Protein AF-A0A7D6J7R4-F1 (afdb_monomer_lite)

Sequence (44 aa):
MLTMWVTEGEHRRLLERCDGRPLAAWMRQTCLDEKPARTGKLPS

Organism: NCBI:txid158836

Foldseek 3Di:
DDDDDDDPVVVVVQCVVCVPPDSVVSCCCVVVVDDPDPPDPDDD

Structure (mmCIF, N/CA/C/O backbone):
data_AF-A0A7D6J7R4-F1
#
_entry.id   AF-A0A7D6J7R4-F1
#
loop_
_atom_site.group_PDB
_atom_site.id
_atom_site.type_symbol
_atom_site.label_atom_id
_atom_site.label_alt_id
_atom_site.label_comp_id
_atom_site.label_asym_id
_atom_site.label_entity_id
_atom_site.label_seq_id
_atom_site.pdbx_PDB_ins_code
_atom_site.Cartn_x
_atom_site.Cartn_y
_atom_site.Cartn_z
_atom_site.occupancy
_atom_site.B_iso_or_equiv
_atom_site.auth_seq_id
_atom_site.auth_comp_id
_atom_site.auth_asym_id
_atom_site.auth_atom_id
_atom_site.pdbx_PDB_model_num
ATOM 1 N N . MET A 1 1 ? 0.960 6.041 7.170 1.00 68.88 1 MET A N 1
ATOM 2 C CA . MET A 1 1 ? 0.694 5.665 5.764 1.00 68.88 1 MET A CA 1
ATOM 3 C C . MET A 1 1 ? 1.789 4.695 5.355 1.00 68.88 1 MET A C 1
ATOM 5 O O . MET A 1 1 ? 2.947 5.071 5.456 1.00 68.88 1 MET A O 1
ATOM 9 N N . LEU A 1 2 ? 1.456 3.440 5.038 1.00 67.81 2 LEU A N 1
ATOM 10 C CA . LEU A 1 2 ? 2.449 2.455 4.599 1.00 67.81 2 LEU A CA 1
ATOM 11 C C . LEU A 1 2 ? 2.640 2.613 3.089 1.00 67.81 2 LEU A C 1
ATOM 13 O O . LEU A 1 2 ? 1.703 2.364 2.333 1.00 67.81 2 LEU A O 1
ATOM 17 N N . THR A 1 3 ? 3.829 3.034 2.670 1.00 79.62 3 THR A N 1
ATOM 18 C CA . THR A 1 3 ? 4.214 3.103 1.256 1.00 79.62 3 THR A CA 1
ATOM 19 C C . THR A 1 3 ? 5.252 2.018 1.010 1.00 79.62 3 THR A C 1
ATOM 21 O O . THR A 1 3 ? 6.303 2.030 1.646 1.00 79.62 3 THR A O 1
ATOM 24 N N . MET A 1 4 ? 4.954 1.075 0.116 1.00 81.69 4 MET A N 1
ATOM 25 C CA . MET A 1 4 ? 5.914 0.073 -0.354 1.00 81.69 4 MET A CA 1
ATOM 26 C C . MET A 1 4 ? 6.171 0.263 -1.845 1.00 81.69 4 MET A C 1
ATOM 28 O O . MET A 1 4 ? 5.277 0.688 -2.579 1.00 81.69 4 MET A O 1
ATOM 32 N N . TRP A 1 5 ? 7.376 -0.081 -2.284 1.00 88.81 5 TRP A N 1
ATOM 33 C CA . TRP A 1 5 ? 7.761 -0.050 -3.689 1.00 88.81 5 TRP A CA 1
ATOM 34 C C . TRP A 1 5 ? 7.644 -1.453 -4.266 1.00 88.81 5 TRP A C 1
ATOM 36 O O . TRP A 1 5 ? 8.144 -2.408 -3.677 1.00 88.81 5 TRP A O 1
ATOM 46 N N . VAL A 1 6 ? 6.978 -1.561 -5.409 1.00 89.25 6 VAL A N 1
ATOM 47 C CA . VAL A 1 6 ? 6.840 -2.801 -6.174 1.00 89.25 6 VAL A CA 1
ATOM 48 C C . VAL A 1 6 ? 7.195 -2.522 -7.624 1.00 89.25 6 VAL A C 1
ATOM 50 O O . VAL A 1 6 ? 6.989 -1.414 -8.125 1.00 89.25 6 VAL A O 1
ATOM 53 N N . THR A 1 7 ? 7.725 -3.527 -8.303 1.00 95.19 7 THR A N 1
ATOM 54 C CA . THR A 1 7 ? 7.913 -3.491 -9.752 1.00 95.19 7 THR A CA 1
ATOM 55 C C . THR A 1 7 ? 6.565 -3.538 -10.474 1.00 95.19 7 THR A C 1
ATOM 57 O O . THR A 1 7 ? 5.546 -3.957 -9.920 1.00 95.19 7 THR A O 1
ATOM 60 N N . GLU A 1 8 ? 6.545 -3.154 -11.750 1.00 93.19 8 GLU A N 1
ATOM 61 C CA . GLU A 1 8 ? 5.326 -3.216 -12.567 1.00 93.19 8 GLU A CA 1
ATOM 62 C C . GLU A 1 8 ? 4.768 -4.648 -12.673 1.00 93.19 8 GLU A C 1
ATOM 64 O O . GLU A 1 8 ? 3.557 -4.862 -12.590 1.00 93.19 8 GLU A O 1
ATOM 69 N N . GLY A 1 9 ? 5.650 -5.648 -12.780 1.00 95.38 9 GLY A N 1
ATOM 70 C CA . GLY A 1 9 ? 5.256 -7.056 -12.839 1.00 95.38 9 GLY A CA 1
ATOM 71 C C . GLY A 1 9 ? 4.599 -7.548 -11.547 1.00 95.38 9 GLY A C 1
ATOM 72 O O . GLY A 1 9 ? 3.602 -8.271 -11.593 1.00 95.38 9 GLY A O 1
ATOM 73 N N . GLU A 1 10 ? 5.116 -7.131 -10.392 1.00 92.94 10 GLU A N 1
ATOM 74 C CA . GLU A 1 10 ? 4.510 -7.423 -9.089 1.00 92.94 10 GLU A CA 1
ATOM 75 C C . GLU A 1 10 ? 3.172 -6.701 -8.929 1.00 92.94 10 GLU A C 1
ATOM 77 O O . GLU A 1 10 ? 2.196 -7.312 -8.492 1.00 92.94 10 GLU A O 1
ATOM 82 N N . HIS A 1 11 ? 3.093 -5.437 -9.353 1.00 89.75 11 HIS A N 1
ATOM 83 C CA . HIS A 1 11 ? 1.849 -4.673 -9.329 1.00 89.75 11 HIS A CA 1
ATOM 84 C C . HIS A 1 11 ? 0.756 -5.351 -10.166 1.00 89.75 11 HIS A C 1
ATOM 86 O O . HIS A 1 11 ? -0.365 -5.515 -9.684 1.00 89.75 11 HIS A O 1
ATOM 92 N N . ARG A 1 12 ? 1.078 -5.828 -11.376 1.00 91.50 12 ARG A N 1
ATOM 93 C CA . ARG A 1 12 ? 0.117 -6.533 -12.239 1.00 91.50 12 ARG A CA 1
ATOM 94 C C . ARG A 1 12 ? -0.411 -7.812 -11.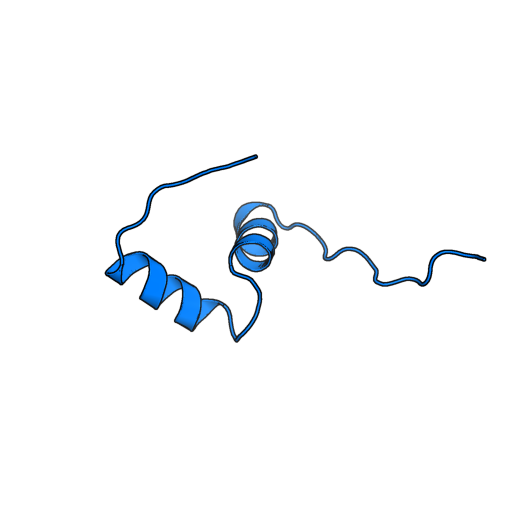594 1.00 91.50 12 ARG A C 1
ATOM 96 O O . ARG A 1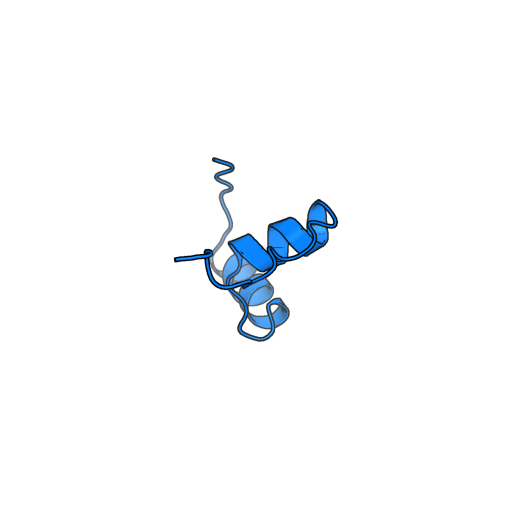 12 ? -1.622 -7.999 -11.532 1.00 91.50 12 ARG A O 1
ATOM 103 N N . ARG A 1 13 ? 0.483 -8.640 -11.047 1.00 91.69 13 ARG A N 1
ATOM 104 C CA . ARG A 1 13 ? 0.104 -9.880 -10.346 1.00 91.69 13 ARG A CA 1
ATOM 105 C C . ARG A 1 13 ? -0.754 -9.608 -9.112 1.00 91.69 13 ARG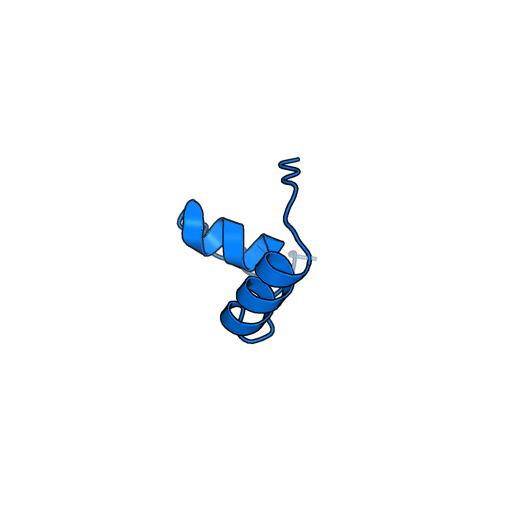 A C 1
ATOM 107 O O . ARG A 1 13 ? -1.635 -10.400 -8.792 1.00 91.69 13 ARG A O 1
ATOM 114 N N . LEU A 1 14 ? -0.498 -8.509 -8.401 1.00 90.81 14 LEU A N 1
ATOM 115 C CA . LEU A 1 14 ? -1.321 -8.094 -7.267 1.00 90.81 14 LEU A CA 1
ATOM 116 C C . LEU A 1 14 ? -2.721 -7.672 -7.720 1.00 90.81 14 LEU A C 1
ATOM 118 O O . LEU A 1 14 ? -3.697 -8.126 -7.131 1.00 90.81 14 LEU A O 1
ATOM 122 N N . LEU A 1 15 ? -2.830 -6.875 -8.787 1.00 89.31 15 LEU A N 1
ATOM 123 C CA . LEU A 1 15 ? -4.123 -6.450 -9.333 1.00 89.31 15 LEU A CA 1
ATOM 124 C C . LEU A 1 15 ? -4.980 -7.632 -9.803 1.00 89.31 15 LEU A C 1
ATOM 126 O O . LEU A 1 15 ? -6.178 -7.646 -9.527 1.00 89.31 15 LEU A O 1
ATOM 130 N N . GLU A 1 16 ? -4.379 -8.644 -10.436 1.00 91.94 16 GLU A N 1
ATOM 131 C CA . GLU A 1 16 ? -5.081 -9.876 -10.835 1.00 91.94 16 GLU A CA 1
ATOM 132 C C . GLU A 1 16 ? -5.669 -10.632 -9.634 1.00 91.94 16 GLU A C 1
ATOM 134 O O . GLU A 1 16 ? -6.746 -11.209 -9.738 1.00 91.94 16 GLU A O 1
ATOM 139 N N . ARG A 1 17 ? -5.003 -10.590 -8.473 1.00 90.88 17 ARG A N 1
ATOM 140 C CA . ARG A 1 17 ? -5.468 -11.243 -7.233 1.00 90.88 17 ARG A CA 1
ATOM 141 C C . ARG A 1 17 ? -6.482 -10.422 -6.442 1.00 90.88 17 ARG A C 1
ATOM 143 O O . ARG A 1 17 ? -7.081 -10.943 -5.504 1.00 90.88 17 ARG A O 1
ATOM 150 N N . CYS A 1 18 ? -6.645 -9.138 -6.752 1.00 91.06 18 CYS A N 1
ATOM 151 C CA . CYS A 1 18 ? -7.545 -8.275 -5.995 1.00 91.06 18 CYS A CA 1
ATOM 152 C C . CYS A 1 18 ? -9.031 -8.484 -6.332 1.00 91.06 18 CYS A C 1
ATOM 154 O O . CYS A 1 18 ? -9.872 -7.939 -5.613 1.00 91.06 18 CYS A O 1
ATOM 156 N N . ASP A 1 19 ? -9.372 -9.245 -7.379 1.00 85.75 19 ASP A N 1
ATOM 157 C CA . ASP A 1 19 ? -10.756 -9.471 -7.837 1.00 85.75 19 ASP A CA 1
ATOM 158 C C . ASP A 1 19 ? -11.542 -8.154 -8.018 1.00 85.75 19 ASP A C 1
ATOM 160 O O . ASP A 1 19 ? -12.698 -8.024 -7.619 1.00 85.75 19 ASP A O 1
ATOM 164 N N . GLY A 1 20 ? -10.882 -7.114 -8.546 1.00 81.88 20 GLY A N 1
ATOM 165 C CA . GLY A 1 20 ? -11.481 -5.787 -8.746 1.00 81.88 20 GLY A CA 1
ATOM 166 C C . GLY A 1 20 ? -11.586 -4.909 -7.491 1.00 81.88 20 GLY A C 1
ATOM 167 O O . GLY A 1 20 ? -12.088 -3.787 -7.569 1.00 81.88 20 GLY A O 1
ATOM 168 N N . ARG A 1 21 ? -11.093 -5.361 -6.330 1.00 85.56 21 ARG A N 1
ATOM 169 C CA . ARG A 1 21 ? -11.015 -4.537 -5.112 1.00 85.56 21 ARG A CA 1
ATOM 170 C C . ARG A 1 21 ? -9.813 -3.583 -5.155 1.00 85.56 21 ARG A C 1
ATOM 172 O O . ARG A 1 21 ? -8.773 -3.936 -5.707 1.00 85.56 21 ARG A O 1
ATOM 179 N N . PRO A 1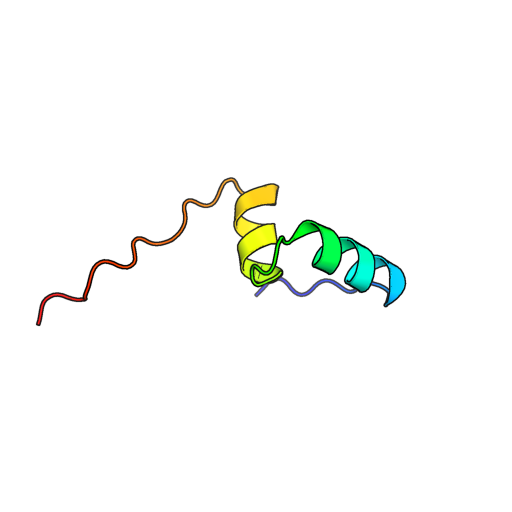 22 ? -9.886 -2.399 -4.517 1.00 87.75 22 PRO A N 1
ATOM 180 C CA . PRO A 1 22 ? -8.721 -1.529 -4.378 1.00 87.75 22 PRO A CA 1
ATOM 181 C C . PRO A 1 22 ? -7.568 -2.245 -3.659 1.00 87.75 22 PRO A C 1
ATOM 183 O O . PRO A 1 22 ? -7.756 -2.740 -2.543 1.00 87.75 22 PRO A O 1
ATOM 186 N N . LEU A 1 23 ? -6.369 -2.245 -4.259 1.00 88.19 23 LEU A N 1
ATOM 187 C CA . LEU A 1 23 ? -5.189 -2.966 -3.755 1.00 88.19 23 LEU A CA 1
ATOM 188 C C . LEU A 1 23 ? -4.904 -2.675 -2.276 1.00 88.19 23 LEU A C 1
ATOM 190 O O . LEU A 1 23 ? -4.693 -3.591 -1.489 1.00 88.19 23 LEU A O 1
ATOM 194 N N . ALA A 1 24 ? -4.982 -1.408 -1.865 1.00 87.00 24 ALA A N 1
ATOM 195 C CA . ALA A 1 24 ? -4.741 -1.022 -0.478 1.00 87.00 24 ALA A CA 1
ATOM 196 C C . ALA A 1 24 ? -5.755 -1.638 0.508 1.00 87.00 24 ALA A C 1
ATOM 198 O O . ALA A 1 24 ? -5.382 -2.006 1.618 1.00 87.00 24 ALA A O 1
ATOM 199 N N . ALA A 1 25 ? -7.029 -1.757 0.120 1.00 86.56 25 ALA A N 1
ATOM 200 C CA . ALA A 1 25 ? -8.055 -2.386 0.953 1.00 86.56 25 ALA A CA 1
ATOM 201 C C . ALA A 1 25 ? -7.865 -3.908 1.011 1.00 86.56 25 ALA A C 1
ATOM 203 O O . ALA A 1 25 ? -7.931 -4.498 2.088 1.00 86.56 25 ALA A O 1
ATOM 204 N N . TRP A 1 26 ? -7.561 -4.526 -0.133 1.00 89.50 26 TRP A N 1
ATOM 205 C CA . TRP A 1 26 ? -7.247 -5.951 -0.215 1.00 89.50 26 TRP A CA 1
ATOM 206 C C . TRP A 1 26 ? -6.030 -6.322 0.640 1.00 89.50 26 TRP A C 1
ATOM 208 O O . TRP A 1 26 ? -6.080 -7.294 1.390 1.00 89.50 26 TRP A O 1
ATOM 218 N N . MET A 1 27 ? -4.963 -5.520 0.591 1.00 88.69 27 MET A N 1
ATOM 219 C CA . MET A 1 27 ? -3.758 -5.732 1.395 1.00 88.69 27 MET A CA 1
ATOM 220 C C . MET A 1 27 ? -4.028 -5.638 2.895 1.00 88.69 27 MET A C 1
ATOM 222 O O . MET A 1 27 ? -3.553 -6.487 3.641 1.00 88.69 27 MET A O 1
ATOM 226 N N . ARG A 1 28 ? -4.792 -4.636 3.352 1.00 86.75 28 ARG A N 1
ATOM 227 C CA . ARG A 1 28 ? -5.140 -4.519 4.777 1.00 86.75 28 ARG A CA 1
ATOM 228 C C . ARG A 1 28 ? -5.939 -5.726 5.258 1.00 86.75 28 ARG A C 1
ATOM 230 O O . ARG A 1 28 ? -5.614 -6.288 6.295 1.00 86.75 28 ARG A O 1
ATOM 237 N N . GLN A 1 29 ? -6.913 -6.183 4.475 1.00 86.88 29 GLN A N 1
ATOM 238 C CA . GLN A 1 29 ? -7.654 -7.397 4.811 1.00 86.88 29 GLN A CA 1
ATOM 239 C C . GLN A 1 29 ? -6.755 -8.644 4.812 1.00 86.88 29 GLN A C 1
ATOM 241 O O . GLN A 1 29 ? -6.837 -9.451 5.725 1.00 86.88 29 GLN A O 1
ATOM 246 N N . THR A 1 30 ? -5.884 -8.800 3.813 1.00 87.56 30 THR A N 1
ATOM 247 C CA . THR A 1 30 ? -5.074 -10.020 3.640 1.00 87.56 30 THR A CA 1
ATOM 248 C C . THR A 1 30 ? -3.934 -10.116 4.652 1.00 87.56 30 THR A C 1
ATOM 250 O O . THR A 1 30 ? -3.655 -11.195 5.162 1.00 87.56 30 THR A O 1
ATOM 253 N N . CYS A 1 31 ? -3.259 -9.002 4.947 1.00 86.94 31 CYS A N 1
ATOM 254 C CA . CYS A 1 31 ? -2.089 -8.990 5.826 1.00 86.94 31 CYS A CA 1
ATOM 255 C C . CYS A 1 31 ? -2.435 -8.728 7.297 1.00 86.94 31 CYS A C 1
ATOM 257 O O . CYS A 1 31 ? -1.632 -9.064 8.162 1.00 86.94 31 CYS A O 1
ATOM 259 N N . LEU A 1 32 ? -3.574 -8.085 7.580 1.00 85.62 32 LEU A N 1
ATOM 260 C CA . LEU A 1 32 ? -3.938 -7.628 8.928 1.00 85.62 32 LEU A CA 1
ATOM 261 C C . LEU A 1 32 ? -5.285 -8.187 9.415 1.00 85.62 32 LEU A C 1
ATOM 263 O O . LEU A 1 32 ? -5.727 -7.796 10.490 1.00 85.62 32 LEU A O 1
ATOM 267 N N . ASP A 1 33 ? -5.950 -9.048 8.630 1.00 83.69 33 ASP A N 1
ATOM 268 C CA . ASP A 1 33 ? -7.317 -9.541 8.887 1.00 83.69 33 ASP A CA 1
ATOM 269 C C . ASP A 1 33 ? -8.322 -8.398 9.155 1.00 83.69 33 ASP A C 1
ATOM 271 O O . ASP A 1 33 ? -9.299 -8.529 9.895 1.00 83.69 33 ASP A O 1
ATOM 275 N N . GLU A 1 34 ? -8.072 -7.218 8.569 1.00 83.06 34 GLU A N 1
ATOM 276 C CA . GLU A 1 34 ? -8.899 -6.035 8.794 1.00 83.06 34 GLU A CA 1
ATOM 277 C C . GLU A 1 34 ? -10.334 -6.301 8.311 1.00 83.06 34 GLU A C 1
ATOM 279 O O . GLU A 1 34 ? -10.592 -6.520 7.120 1.00 83.06 34 GLU A O 1
ATOM 284 N N . LYS A 1 35 ? -11.295 -6.256 9.244 1.00 77.94 35 LYS A N 1
ATOM 285 C CA . LYS A 1 35 ? -12.717 -6.334 8.905 1.00 77.94 35 LYS A CA 1
ATOM 286 C C . LYS A 1 35 ? -13.108 -5.094 8.098 1.00 77.94 35 LYS A C 1
ATOM 288 O O . LYS A 1 35 ? -12.835 -3.980 8.549 1.00 77.94 35 LYS A O 1
ATOM 293 N N . PRO A 1 36 ? -13.786 -5.252 6.944 1.00 72.31 36 PRO A N 1
ATOM 294 C CA . PRO A 1 36 ? -14.229 -4.109 6.163 1.00 72.31 36 PRO A CA 1
ATOM 295 C C . PRO A 1 36 ? -15.107 -3.210 7.032 1.00 72.31 36 PRO A C 1
ATOM 297 O O . PRO A 1 36 ? -15.987 -3.690 7.755 1.00 72.31 36 PRO A O 1
ATOM 300 N N . ALA A 1 37 ? -14.851 -1.902 6.973 1.00 71.81 37 ALA A N 1
ATOM 301 C CA . ALA A 1 37 ? -15.676 -0.928 7.667 1.00 71.81 37 ALA A CA 1
ATOM 302 C C . ALA A 1 37 ? -17.133 -1.134 7.239 1.00 71.81 37 ALA A C 1
ATOM 304 O O . ALA A 1 37 ? -17.432 -1.215 6.045 1.00 71.81 37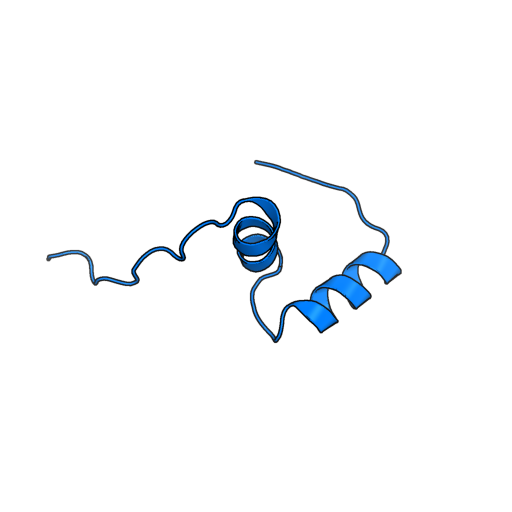 ALA A O 1
ATOM 305 N N . ARG A 1 38 ? -18.049 -1.248 8.207 1.00 70.19 38 ARG A N 1
ATOM 306 C CA . ARG A 1 38 ? -19.474 -1.316 7.882 1.00 70.19 38 ARG A CA 1
ATOM 307 C C . ARG A 1 38 ? -19.825 -0.020 7.159 1.00 70.19 38 ARG A C 1
ATOM 309 O O . ARG A 1 38 ? -19.726 1.048 7.757 1.00 70.19 38 ARG A O 1
ATOM 316 N N . THR A 1 39 ? -20.285 -0.107 5.913 1.00 67.00 39 THR A N 1
ATOM 317 C CA . THR A 1 39 ? -21.003 0.985 5.238 1.00 67.00 39 THR A CA 1
ATOM 318 C C . THR A 1 39 ? -22.382 1.137 5.895 1.00 67.00 39 THR A C 1
ATOM 320 O O . THR A 1 39 ? -23.423 0.926 5.284 1.00 67.00 39 THR A O 1
ATOM 323 N N . GLY A 1 40 ? -22.410 1.410 7.199 1.00 66.19 40 GLY A N 1
ATOM 324 C CA . GLY A 1 40 ? -23.598 1.901 7.877 1.00 66.19 40 GLY A CA 1
ATOM 325 C C . GLY A 1 40 ? -23.706 3.378 7.546 1.00 66.19 40 GLY A C 1
ATOM 326 O O . GLY A 1 40 ? -22.728 4.107 7.708 1.00 66.19 40 GLY A O 1
ATOM 327 N N . LYS A 1 41 ? -24.861 3.814 7.036 1.00 67.12 41 LYS A N 1
ATOM 328 C CA . LYS A 1 41 ? -25.133 5.243 6.862 1.00 67.12 41 LYS A CA 1
ATOM 329 C C . LYS A 1 41 ? -24.842 5.946 8.189 1.00 67.12 41 LYS A C 1
ATOM 331 O O . LYS A 1 41 ? -25.274 5.455 9.233 1.00 67.12 41 LYS A O 1
ATOM 336 N N . LEU A 1 42 ? -24.103 7.055 8.139 1.00 64.88 42 LEU A N 1
ATOM 337 C CA . LEU A 1 42 ? -24.003 7.956 9.284 1.00 64.88 42 LEU A CA 1
ATOM 338 C C . LEU A 1 42 ? -25.439 8.268 9.747 1.00 64.88 42 LEU A C 1
ATOM 340 O O . LEU A 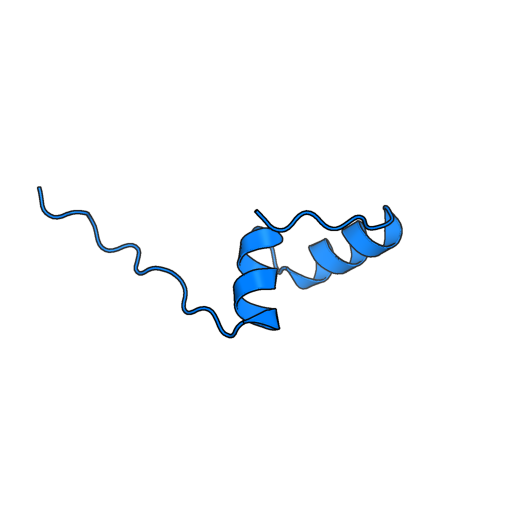1 42 ? -26.267 8.579 8.883 1.00 64.88 42 LEU A O 1
ATOM 344 N N . PRO A 1 43 ? -25.768 8.154 11.045 1.00 69.31 43 PRO A N 1
ATOM 345 C CA . PRO A 1 43 ? -27.028 8.699 11.528 1.00 69.31 43 PRO A CA 1
ATOM 346 C C . PRO A 1 43 ? -27.048 10.200 11.207 1.00 69.31 43 PRO A C 1
ATOM 348 O O . PRO A 1 43 ? -26.053 10.886 11.448 1.00 69.31 43 PRO A O 1
ATOM 351 N N . SER A 1 44 ? -28.133 10.654 10.570 1.00 67.00 44 SER A N 1
ATOM 352 C CA . SER A 1 44 ? -28.398 12.077 10.318 1.00 67.00 44 SER A CA 1
ATOM 353 C C . SER A 1 44 ? -28.580 12.851 11.614 1.00 67.00 44 SER A C 1
ATOM 355 O O . SER A 1 44 ? -29.100 12.252 12.582 1.00 67.00 44 SER A O 1
#

Secondary structure (DSSP, 8-state):
-------HHHHHHHHHHTTTS-HHHHHHHHHH-PPPPP-PPPP-

Radius of gyration: 13.43 Å; chains: 1; bounding box: 36×23×24 Å

pLDDT: mean 83.06, std 9.24, range [64.88, 95.38]